Protein AF-U1PZT6-F1 (afdb_monomer)

Foldseek 3Di:
DDQWDWDADPVVRDIAIWGKDQDDDDDDPCPDPVSVLLVVLVVDPDDSPVSNDDDDDDDPDDWGWMWIQGPVPRDIDTDGTDD

Radius of gyration: 19.62 Å; Cα contacts (8 Å, |Δi|>4): 96; chains: 1; bounding box: 43×19×50 Å

pLDDT: mean 95.58, std 1.94, range [83.81, 97.88]

Mean predicted aligned error: 4.05 Å

Structure (mmCIF, N/CA/C/O backbone):
data_AF-U1PZT6-F1
#
_entry.id   AF-U1PZT6-F1
#
loop_
_atom_site.group_PDB
_atom_site.id
_atom_site.type_symbol
_atom_site.label_atom_id
_atom_site.label_alt_id
_atom_site.label_comp_id
_atom_site.label_asym_id
_atom_site.label_entity_id
_atom_site.label_seq_id
_atom_site.pdbx_PDB_ins_code
_atom_site.Cartn_x
_atom_site.Cartn_y
_atom_site.Cartn_z
_atom_site.occupancy
_atom_site.B_iso_or_equiv
_atom_site.auth_seq_id
_atom_site.auth_comp_id
_atom_site.auth_asym_id
_atom_site.auth_atom_id
_atom_site.pdbx_PDB_model_num
ATOM 1 N N . MET A 1 1 ? -17.943 -0.009 2.954 1.00 83.81 1 MET A N 1
ATOM 2 C CA . MET A 1 1 ? -17.008 -0.041 4.101 1.00 83.81 1 MET A CA 1
ATOM 3 C C . MET A 1 1 ? -17.244 1.221 4.912 1.00 83.81 1 MET A C 1
ATOM 5 O O . MET A 1 1 ? -17.174 2.287 4.305 1.00 83.81 1 MET A O 1
ATOM 9 N N . PRO A 1 2 ? -17.586 1.128 6.208 1.00 94.19 2 PRO A N 1
ATOM 10 C CA . PRO A 1 2 ? -17.782 2.309 7.043 1.00 94.19 2 PRO A CA 1
ATOM 11 C C . PRO A 1 2 ? -16.480 3.110 7.133 1.00 94.19 2 PRO A C 1
ATOM 13 O O . PRO A 1 2 ? -15.393 2.530 7.158 1.00 94.19 2 PRO A O 1
ATOM 16 N N . ARG A 1 3 ? -16.588 4.443 7.169 1.00 94.94 3 ARG A N 1
ATOM 17 C CA . ARG A 1 3 ? -15.413 5.314 7.301 1.00 94.94 3 ARG A CA 1
ATOM 18 C C . ARG A 1 3 ? -14.768 5.178 8.678 1.00 94.94 3 ARG A C 1
ATOM 20 O O . ARG A 1 3 ? -13.550 5.274 8.765 1.00 94.94 3 ARG A O 1
ATOM 27 N N . ARG A 1 4 ? -1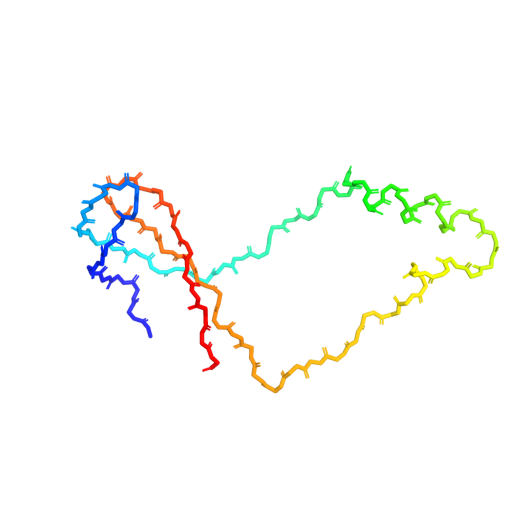5.565 4.943 9.725 1.00 96.56 4 ARG A N 1
ATOM 28 C CA . ARG A 1 4 ? -15.103 4.749 11.103 1.00 96.56 4 ARG A CA 1
ATOM 29 C C . ARG A 1 4 ? -15.793 3.558 11.750 1.00 96.56 4 ARG A C 1
ATOM 31 O O . ARG A 1 4 ? -16.980 3.351 11.508 1.00 96.56 4 ARG A O 1
ATOM 38 N N . PHE A 1 5 ? -15.053 2.767 12.520 1.00 97.44 5 PHE A N 1
ATOM 39 C CA . PHE A 1 5 ? -15.604 1.679 13.332 1.00 97.44 5 PHE A CA 1
ATOM 40 C C . PHE A 1 5 ? -14.630 1.258 14.441 1.00 97.44 5 PHE A C 1
ATOM 42 O O . PHE A 1 5 ? -13.423 1.470 14.327 1.00 97.44 5 PHE A O 1
ATOM 49 N N . ASN A 1 6 ? -15.139 0.627 15.501 1.00 96.81 6 ASN A N 1
ATOM 50 C CA . ASN A 1 6 ? -14.309 0.122 16.594 1.00 96.81 6 ASN A CA 1
ATOM 51 C C . ASN A 1 6 ? -13.634 -1.199 16.217 1.00 96.81 6 ASN A C 1
ATOM 53 O O . ASN A 1 6 ? -14.285 -2.148 15.781 1.00 96.81 6 ASN A O 1
ATOM 57 N N . THR A 1 7 ? -12.319 -1.278 16.398 1.00 96.88 7 THR A N 1
ATOM 58 C CA . THR A 1 7 ? -11.556 -2.512 16.191 1.00 96.88 7 THR A CA 1
ATOM 59 C C . THR A 1 7 ? -10.264 -2.501 17.001 1.00 96.88 7 THR A C 1
ATOM 61 O O . THR A 1 7 ? -9.883 -1.481 17.574 1.00 96.88 7 THR A O 1
ATOM 64 N N . TYR A 1 8 ? -9.599 -3.650 17.075 1.00 97.69 8 TYR A N 1
ATOM 65 C CA . TYR A 1 8 ? -8.340 -3.802 17.787 1.00 97.69 8 TYR A CA 1
ATOM 66 C C . TYR A 1 8 ? -7.217 -2.967 17.148 1.00 97.69 8 TYR A C 1
ATOM 68 O O . TYR A 1 8 ? -6.979 -3.051 15.936 1.00 97.69 8 TYR A O 1
ATOM 76 N N . CYS A 1 9 ? -6.526 -2.174 17.973 1.00 96.69 9 CYS A N 1
ATOM 77 C CA . CYS A 1 9 ? -5.322 -1.436 17.604 1.00 96.69 9 CYS A CA 1
ATOM 78 C C . CYS A 1 9 ? -4.077 -2.186 18.110 1.00 96.69 9 CYS A C 1
ATOM 80 O O . CYS A 1 9 ? -3.865 -2.221 19.322 1.00 96.69 9 CYS A O 1
ATOM 82 N N . PRO A 1 10 ? -3.181 -2.674 17.230 1.00 97.12 10 PRO A N 1
ATOM 83 C CA . PRO A 1 10 ? -1.961 -3.373 17.650 1.00 97.12 10 PRO A CA 1
ATOM 84 C C . PRO A 1 10 ? -0.933 -2.458 18.331 1.00 97.12 10 PRO A C 1
ATOM 86 O O . PRO A 1 10 ? 0.009 -2.938 18.943 1.00 97.12 10 PRO A O 1
ATOM 89 N N . ASN A 1 11 ? -1.093 -1.136 18.216 1.00 96.19 11 ASN A N 1
ATOM 90 C CA . ASN A 1 11 ? -0.176 -0.167 18.818 1.00 96.19 11 ASN A CA 1
ATOM 91 C C . ASN A 1 11 ? -0.614 0.281 20.220 1.00 96.19 11 ASN A C 1
ATOM 93 O O . ASN A 1 11 ? 0.219 0.775 20.972 1.00 96.19 11 ASN A O 1
ATOM 97 N N . CYS A 1 12 ? -1.912 0.180 20.528 1.00 94.31 12 CYS A N 1
ATOM 98 C CA . CYS A 1 12 ? -2.493 0.533 21.831 1.00 94.31 12 CYS A CA 1
ATOM 99 C C . CYS A 1 12 ? -2.871 -0.700 22.654 1.00 94.31 12 CYS A C 1
ATOM 101 O O . CYS A 1 12 ? -3.347 -0.534 23.773 1.00 94.31 12 CYS A O 1
ATOM 103 N N . ASP A 1 13 ? -2.768 -1.892 22.060 1.00 95.75 13 ASP A N 1
ATOM 104 C CA . ASP A 1 13 ? -3.157 -3.174 22.654 1.00 95.75 13 ASP A CA 1
ATOM 105 C C . ASP A 1 13 ? -4.605 -3.183 23.194 1.00 95.75 13 ASP A C 1
ATOM 107 O O . ASP A 1 13 ? -4.937 -3.742 24.234 1.00 95.75 13 ASP A O 1
ATOM 111 N N . SER A 1 14 ? -5.498 -2.462 22.507 1.00 95.75 14 SER A N 1
ATOM 112 C CA . SER A 1 14 ? -6.880 -2.234 22.943 1.00 95.75 14 SER A CA 1
ATOM 113 C C . SER A 1 14 ? -7.800 -1.887 21.772 1.00 95.75 14 SER A C 1
ATOM 115 O O . SER A 1 14 ? -7.357 -1.479 20.689 1.00 95.75 14 SER A O 1
ATOM 117 N N . HIS A 1 15 ? -9.108 -2.056 21.980 1.00 97.38 15 HIS A N 1
ATOM 118 C CA . HIS A 1 15 ? -10.130 -1.711 20.994 1.00 97.38 15 HIS A CA 1
ATOM 119 C C . HIS A 1 15 ? -10.410 -0.210 21.004 1.00 97.38 15 HIS A C 1
ATOM 121 O O . HIS A 1 15 ? -10.774 0.351 22.029 1.00 97.38 15 HIS A O 1
ATOM 127 N N . ASN A 1 16 ? -1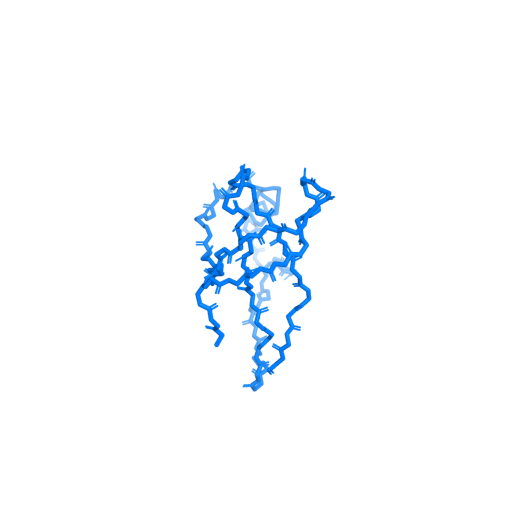0.255 0.423 19.844 1.00 96.50 16 ASN A N 1
ATOM 128 C CA . ASN A 1 16 ? -10.446 1.858 19.657 1.00 96.50 16 ASN A CA 1
ATOM 129 C C . ASN A 1 16 ? -11.203 2.125 18.352 1.00 96.50 16 ASN A C 1
ATOM 131 O O . ASN A 1 16 ? -11.238 1.268 17.459 1.00 96.50 16 ASN A O 1
ATOM 135 N N . GLU A 1 17 ? -11.757 3.327 18.203 1.00 97.50 17 GLU A N 1
ATOM 136 C CA . GLU A 1 17 ? -12.294 3.772 16.917 1.00 97.50 17 GLU A CA 1
ATOM 137 C C . GLU A 1 17 ? -11.152 3.887 15.898 1.00 97.50 17 GLU A C 1
ATOM 139 O O . GLU A 1 17 ? -10.085 4.429 16.194 1.00 97.50 17 GLU A O 1
ATOM 144 N N . HIS A 1 18 ? -11.359 3.342 14.701 1.00 97.88 18 HIS A N 1
ATOM 145 C CA . HIS A 1 18 ? -10.423 3.436 13.591 1.00 97.88 18 HIS A CA 1
ATOM 146 C C . HIS A 1 18 ? -11.077 4.088 12.387 1.00 97.88 18 HIS A C 1
ATOM 148 O O . HIS A 1 18 ? -12.181 3.712 11.998 1.00 97.88 18 HIS A O 1
ATOM 154 N N . GLU A 1 19 ? -10.349 4.996 11.748 1.00 97.56 19 GLU A N 1
ATOM 155 C CA . GLU A 1 19 ? -10.700 5.575 10.460 1.00 97.56 19 GLU A CA 1
ATOM 156 C C . GLU A 1 19 ? -10.073 4.773 9.310 1.00 97.56 19 GLU A C 1
ATOM 158 O O . GLU A 1 19 ? -8.894 4.408 9.347 1.00 97.56 19 GLU A O 1
ATOM 163 N N . VAL A 1 20 ? -10.873 4.481 8.285 1.00 97.38 20 VAL A N 1
ATOM 164 C CA . VAL A 1 20 ? -10.472 3.705 7.108 1.00 97.38 20 VAL A CA 1
ATOM 165 C C . VAL A 1 20 ? -10.192 4.628 5.936 1.00 97.38 20 VAL A C 1
ATOM 167 O O . VAL A 1 20 ? -11.083 5.336 5.465 1.00 97.38 20 VAL A O 1
ATOM 170 N N . GLU A 1 21 ? -8.988 4.531 5.382 1.00 95.94 21 GLU A N 1
ATOM 171 C CA . GLU A 1 21 ? -8.596 5.258 4.175 1.00 95.94 21 GLU A CA 1
ATOM 172 C C . GLU A 1 21 ? -8.077 4.298 3.097 1.00 95.94 21 GLU A C 1
ATOM 174 O O . GLU A 1 21 ? -7.384 3.320 3.388 1.00 95.94 21 GLU A O 1
ATOM 179 N N . LYS A 1 22 ? -8.372 4.585 1.823 1.00 95.88 22 LYS A N 1
ATOM 180 C CA . LYS A 1 22 ? -7.690 3.927 0.701 1.00 95.88 22 LYS A CA 1
ATOM 181 C C . LYS A 1 22 ? -6.261 4.447 0.614 1.00 95.88 22 LYS A C 1
ATOM 183 O O . LYS A 1 22 ? -6.039 5.653 0.562 1.00 95.88 22 LYS A O 1
ATOM 188 N N . VAL A 1 23 ? -5.287 3.545 0.548 1.00 96.25 23 VAL A N 1
ATOM 189 C CA . VAL A 1 23 ? -3.883 3.955 0.455 1.00 96.25 23 VAL A CA 1
ATOM 190 C C . VAL A 1 23 ? -3.623 4.650 -0.879 1.00 96.25 23 VAL A C 1
ATOM 192 O O . VAL A 1 23 ? -3.930 4.118 -1.946 1.00 96.25 23 VAL A O 1
ATOM 195 N N . ARG A 1 24 ? -2.998 5.826 -0.813 1.00 95.12 24 ARG A N 1
ATOM 196 C CA . ARG A 1 24 ? -2.552 6.592 -1.980 1.00 95.12 24 ARG A CA 1
ATOM 197 C C . ARG A 1 24 ? -1.083 6.297 -2.274 1.00 95.12 24 ARG A C 1
ATOM 199 O O . ARG A 1 24 ? -0.267 6.206 -1.357 1.00 95.12 24 ARG A O 1
ATOM 206 N N . SER A 1 25 ? -0.739 6.170 -3.552 1.00 94.81 25 SER A N 1
ATOM 207 C CA . SER A 1 25 ? 0.647 5.967 -3.983 1.00 94.81 25 SER A CA 1
ATOM 208 C C . SER A 1 25 ? 1.483 7.225 -3.733 1.00 94.81 25 SER A C 1
ATOM 210 O O . SER A 1 25 ? 1.153 8.302 -4.225 1.00 94.81 25 SER A O 1
ATOM 212 N N . GLY A 1 26 ? 2.577 7.086 -2.982 1.00 95.38 26 GLY A N 1
ATOM 213 C CA . GLY A 1 26 ? 3.552 8.159 -2.780 1.00 95.38 26 GLY A CA 1
ATOM 214 C C . GLY A 1 26 ? 4.441 8.385 -4.008 1.00 95.38 26 GLY A C 1
ATOM 215 O O . GLY A 1 26 ? 4.662 7.474 -4.808 1.00 95.38 26 GLY A O 1
ATOM 216 N N . ARG A 1 27 ? 4.994 9.597 -4.149 1.00 96.94 27 ARG A N 1
ATOM 217 C CA . ARG A 1 27 ? 5.914 9.939 -5.245 1.00 96.94 27 ARG A CA 1
ATOM 218 C C . ARG A 1 27 ? 7.222 9.151 -5.124 1.00 96.94 27 ARG A C 1
ATOM 220 O O . ARG A 1 27 ? 7.837 9.095 -4.060 1.00 96.94 27 ARG A O 1
ATOM 227 N N . SER A 1 28 ? 7.686 8.576 -6.231 1.00 95.75 28 SER A N 1
ATOM 228 C CA . SER A 1 28 ? 8.975 7.885 -6.277 1.00 95.75 28 SER A CA 1
ATOM 229 C C . SER A 1 28 ? 10.141 8.867 -6.138 1.00 95.75 28 SER A C 1
ATOM 231 O O . SER A 1 28 ? 10.179 9.874 -6.842 1.00 95.75 28 SER A O 1
ATOM 233 N N . THR A 1 29 ? 11.139 8.540 -5.311 1.00 96.06 29 THR A N 1
ATOM 234 C CA . THR A 1 29 ? 12.317 9.407 -5.111 1.00 96.06 29 THR A CA 1
ATOM 235 C C . THR A 1 29 ? 13.395 9.265 -6.187 1.00 96.06 29 THR A C 1
ATOM 237 O O . THR A 1 29 ? 14.313 10.072 -6.232 1.00 96.06 29 THR A O 1
ATOM 240 N N . GLY A 1 30 ? 13.370 8.202 -7.000 1.00 95.12 30 GLY A N 1
ATOM 241 C CA . GLY A 1 30 ? 14.399 7.927 -8.020 1.00 95.12 30 GLY A CA 1
ATOM 242 C C . GLY A 1 30 ? 15.787 7.546 -7.477 1.00 95.12 30 GLY A C 1
ATOM 243 O O . GLY A 1 30 ? 16.634 7.071 -8.224 1.00 95.12 30 GLY A O 1
ATOM 244 N N . MET A 1 31 ? 16.023 7.670 -6.169 1.00 96.81 31 MET A N 1
ATOM 245 C CA . MET 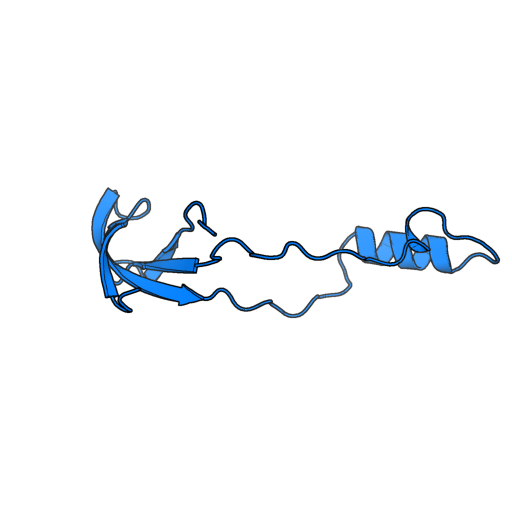A 1 31 ? 17.322 7.400 -5.540 1.00 96.81 31 MET A CA 1
ATOM 246 C C . MET A 1 31 ? 17.474 5.968 -5.022 1.00 96.81 31 MET A C 1
ATOM 248 O O . MET A 1 31 ? 18.511 5.622 -4.461 1.00 96.81 31 MET A O 1
ATOM 252 N N . LYS A 1 32 ? 16.462 5.109 -5.180 1.00 97.75 32 LYS A N 1
ATOM 253 C CA . LYS A 1 32 ? 16.527 3.708 -4.737 1.00 97.75 32 LYS A CA 1
ATOM 254 C C . LYS A 1 32 ? 17.563 2.928 -5.550 1.00 97.75 32 LYS A C 1
ATOM 256 O O . LYS A 1 32 ? 17.824 3.243 -6.710 1.00 97.75 32 LYS A O 1
ATOM 261 N N . TRP A 1 33 ? 18.127 1.876 -4.959 1.00 97.56 33 TRP A N 1
ATOM 262 C CA . TRP A 1 33 ? 19.162 1.060 -5.605 1.00 97.56 33 TRP A CA 1
ATOM 263 C C . TRP A 1 33 ? 18.742 0.553 -6.993 1.00 97.56 33 TRP A C 1
ATOM 265 O O . TRP A 1 33 ? 19.513 0.685 -7.939 1.00 97.56 33 TRP A O 1
ATOM 275 N N . ASN A 1 34 ? 17.494 0.096 -7.152 1.00 96.50 34 ASN A N 1
ATOM 276 C CA . ASN A 1 34 ? 16.979 -0.381 -8.439 1.00 96.50 34 ASN A CA 1
ATOM 277 C C . ASN A 1 34 ? 16.954 0.717 -9.521 1.00 96.50 34 ASN A C 1
ATOM 279 O O . ASN A 1 34 ? 17.281 0.461 -10.676 1.00 96.50 34 ASN A O 1
ATOM 283 N N . ALA A 1 35 ? 16.634 1.962 -9.160 1.00 97.06 35 ALA A N 1
ATOM 284 C CA . ALA A 1 35 ? 16.667 3.077 -10.105 1.00 97.06 35 ALA A CA 1
ATOM 285 C C . ALA A 1 35 ? 18.107 3.371 -10.571 1.00 97.06 35 ALA A C 1
ATOM 287 O O . ALA A 1 35 ? 18.350 3.561 -11.763 1.00 97.06 35 ALA A O 1
ATOM 288 N N . ARG A 1 36 ? 19.089 3.294 -9.659 1.00 96.50 36 ARG A N 1
ATOM 289 C CA . ARG A 1 36 ? 20.519 3.401 -10.005 1.00 96.50 36 ARG A CA 1
ATOM 290 C C . ARG A 1 36 ? 20.985 2.236 -10.880 1.00 96.50 36 ARG A C 1
ATOM 292 O O . ARG A 1 36 ? 21.708 2.455 -11.848 1.00 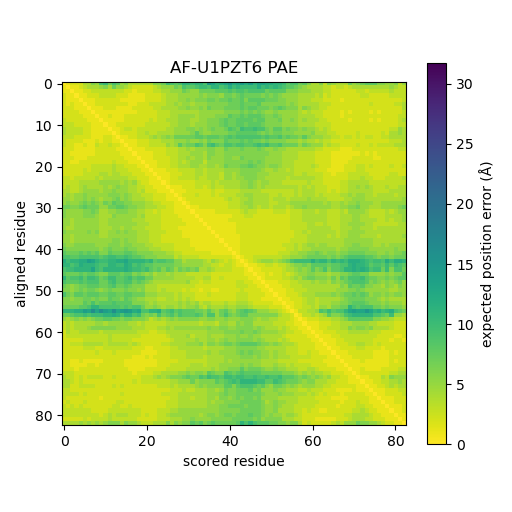96.50 36 ARG A O 1
ATOM 299 N N . GLN A 1 37 ? 20.549 1.016 -10.562 1.00 96.50 37 GLN A N 1
ATOM 300 C CA . GLN A 1 37 ? 20.844 -0.184 -11.346 1.00 96.50 37 GLN A CA 1
ATOM 301 C C . GLN A 1 37 ? 20.259 -0.065 -12.760 1.00 96.50 37 GLN A C 1
ATOM 303 O O . GLN A 1 37 ? 20.965 -0.319 -13.731 1.00 96.50 37 GLN A O 1
ATOM 308 N N . THR A 1 38 ? 19.010 0.392 -12.881 1.00 96.31 38 THR A N 1
ATOM 309 C CA . THR A 1 38 ? 18.337 0.626 -14.167 1.00 96.31 38 THR A CA 1
ATOM 310 C C . THR A 1 38 ? 19.123 1.621 -15.013 1.00 96.31 38 THR A C 1
ATOM 312 O O . THR A 1 38 ? 19.427 1.328 -16.163 1.00 96.31 38 THR A O 1
ATOM 315 N N . ARG A 1 39 ? 19.523 2.762 -14.434 1.00 95.75 39 ARG A N 1
ATOM 316 C CA . ARG A 1 39 ? 20.316 3.781 -15.136 1.00 95.75 39 ARG A CA 1
ATOM 317 C C . ARG A 1 39 ? 21.662 3.241 -15.630 1.00 95.75 39 ARG A C 1
ATOM 319 O O . ARG A 1 39 ? 22.031 3.525 -16.759 1.00 95.75 39 ARG A O 1
ATOM 326 N N . ARG A 1 40 ? 22.362 2.440 -14.815 1.00 95.06 40 ARG A N 1
ATOM 327 C CA . ARG A 1 40 ? 23.642 1.806 -15.187 1.00 95.06 40 ARG A CA 1
ATOM 328 C C . ARG A 1 40 ? 23.500 0.778 -16.314 1.00 95.06 40 ARG A C 1
ATOM 330 O O . ARG A 1 40 ? 24.401 0.645 -17.121 1.00 95.06 40 ARG A O 1
ATOM 337 N N . ASN A 1 41 ? 22.406 0.021 -16.355 1.00 94.94 41 ASN A N 1
ATOM 338 C CA . ASN A 1 41 ? 22.224 -1.003 -17.391 1.00 94.94 41 ASN A CA 1
ATOM 339 C C . ASN A 1 41 ? 21.675 -0.416 -18.693 1.00 94.94 41 ASN A C 1
ATOM 341 O O . ASN A 1 41 ? 22.003 -0.897 -19.767 1.00 94.94 41 ASN A O 1
ATOM 345 N N . LYS A 1 42 ? 20.860 0.640 -18.605 1.00 94.44 42 LYS A N 1
ATOM 346 C CA . LYS A 1 42 ? 20.343 1.351 -19.781 1.00 94.44 42 LYS A CA 1
ATOM 347 C C . LYS A 1 42 ? 21.353 2.312 -20.414 1.00 94.44 42 LYS A C 1
ATOM 349 O O . LYS A 1 42 ? 21.055 2.861 -21.465 1.00 94.44 42 LYS A O 1
ATOM 354 N N . SER A 1 43 ? 22.511 2.546 -19.789 1.00 92.75 43 SER A N 1
ATOM 355 C CA . SER A 1 43 ? 23.565 3.394 -20.363 1.00 92.75 43 SER A CA 1
ATOM 356 C C . SER A 1 43 ? 24.433 2.681 -21.403 1.00 92.75 43 SER A C 1
ATOM 358 O O . SER A 1 43 ? 25.263 3.329 -22.030 1.00 92.75 43 SER A O 1
ATOM 360 N N . THR A 1 44 ? 24.277 1.368 -21.576 1.00 91.12 44 THR A N 1
ATOM 361 C CA . THR A 1 44 ? 24.987 0.584 -22.595 1.00 91.12 44 THR A CA 1
ATOM 362 C C . THR A 1 44 ? 24.104 0.410 -23.832 1.00 91.12 44 THR A C 1
ATOM 364 O O . THR A 1 44 ? 22.879 0.370 -23.723 1.00 91.12 44 THR A O 1
ATOM 367 N N . ILE A 1 45 ? 24.721 0.304 -25.011 1.00 92.81 45 ILE A N 1
ATOM 368 C CA . ILE A 1 45 ? 24.016 0.049 -26.273 1.00 92.81 45 ILE A CA 1
ATOM 369 C C . ILE A 1 45 ? 23.446 -1.377 -26.266 1.00 92.81 45 ILE A C 1
ATOM 371 O O . ILE A 1 45 ? 24.129 -2.324 -25.880 1.00 92.81 45 ILE A O 1
ATOM 375 N N . GLY A 1 46 ? 22.204 -1.528 -26.729 1.00 94.06 46 GLY A N 1
ATOM 376 C CA . GLY A 1 46 ? 21.540 -2.823 -26.879 1.00 94.06 46 GLY A CA 1
ATOM 377 C C . GLY A 1 46 ? 20.538 -3.146 -25.768 1.00 94.06 46 GLY A C 1
ATOM 378 O O . GLY A 1 46 ? 19.963 -2.266 -25.127 1.00 94.06 46 GLY A O 1
ATOM 379 N N . ASN A 1 47 ? 20.258 -4.437 -25.584 1.00 93.31 47 ASN A N 1
ATOM 380 C CA . ASN A 1 47 ? 19.252 -4.917 -24.640 1.00 93.31 47 ASN A CA 1
ATOM 381 C C . ASN A 1 47 ? 19.755 -4.834 -23.185 1.00 93.31 47 ASN A C 1
ATOM 383 O O . ASN A 1 47 ? 20.819 -5.351 -22.861 1.00 93.31 47 ASN A O 1
ATOM 387 N N . ALA A 1 48 ? 18.954 -4.253 -22.284 1.00 93.94 48 ALA A N 1
ATOM 388 C CA . ALA A 1 48 ? 19.289 -4.097 -20.863 1.00 93.94 48 ALA A CA 1
ATOM 389 C C . ALA A 1 48 ? 18.712 -5.230 -19.980 1.00 93.94 48 ALA A C 1
ATOM 391 O O . ALA A 1 48 ? 18.440 -5.046 -18.788 1.00 93.94 48 ALA A O 1
ATOM 392 N N . GLY A 1 49 ? 18.451 -6.401 -20.563 1.00 93.62 49 GLY A N 1
ATOM 393 C CA . GLY A 1 49 ? 17.905 -7.581 -19.899 1.00 93.62 49 GLY A CA 1
ATOM 394 C C . GLY A 1 49 ? 16.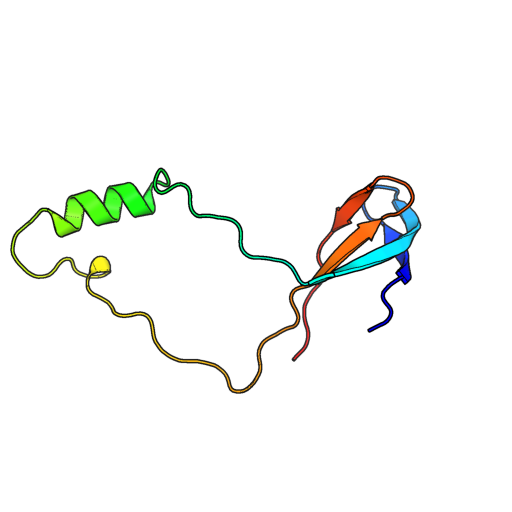577 -7.299 -19.199 1.00 93.62 49 GLY A C 1
ATOM 395 O O . GLY A 1 49 ? 15.603 -6.839 -19.799 1.00 93.62 49 GLY A O 1
ATOM 396 N N . LYS A 1 50 ? 16.534 -7.535 -17.880 1.00 92.81 50 LYS A N 1
ATOM 397 C CA . LYS A 1 50 ? 15.333 -7.309 -17.055 1.00 92.81 50 LYS A CA 1
ATOM 398 C C . LYS A 1 50 ? 14.788 -5.875 -17.133 1.00 92.81 50 LYS A C 1
ATOM 400 O O . LYS A 1 50 ? 13.605 -5.679 -16.884 1.00 92.81 50 LYS A O 1
ATOM 405 N N . PHE A 1 51 ? 15.620 -4.891 -17.482 1.00 94.19 51 PHE A N 1
ATOM 406 C CA . PHE A 1 51 ? 15.236 -3.478 -17.574 1.00 94.19 51 PHE A CA 1
ATOM 407 C C . PHE A 1 51 ? 14.591 -3.087 -18.909 1.00 94.19 51 PHE A C 1
ATOM 409 O O . PHE A 1 51 ? 14.089 -1.966 -19.029 1.00 94.19 51 PHE A O 1
ATOM 416 N N . SER A 1 52 ? 14.599 -3.996 -19.886 1.00 94.50 52 SER A N 1
ATOM 417 C CA . SER A 1 52 ? 13.891 -3.865 -21.163 1.00 94.50 52 SER A CA 1
ATOM 418 C C . SER A 1 52 ? 12.514 -4.543 -21.147 1.00 94.50 52 SER A C 1
ATOM 420 O O . SER A 1 52 ? 11.780 -4.447 -22.123 1.00 94.50 52 SER A O 1
ATOM 422 N N . LYS A 1 53 ? 12.139 -5.217 -20.049 1.00 94.75 53 LYS A N 1
ATOM 423 C CA . LYS A 1 53 ? 10.813 -5.832 -19.899 1.00 94.75 53 LYS A CA 1
ATOM 424 C C . LYS A 1 53 ? 9.742 -4.753 -19.712 1.00 94.75 53 LYS A C 1
ATOM 426 O O . LYS A 1 53 ? 9.885 -3.885 -18.850 1.00 94.75 53 LYS A O 1
ATOM 431 N N . VAL A 1 54 ? 8.661 -4.843 -20.484 1.00 93.56 54 VAL A N 1
ATOM 432 C CA . VAL A 1 54 ? 7.485 -3.970 -20.356 1.00 93.56 54 VAL A CA 1
ATOM 433 C C . VAL A 1 54 ? 6.552 -4.562 -19.289 1.00 93.56 54 VAL A C 1
ATOM 435 O O . VAL A 1 54 ? 6.210 -5.742 -19.395 1.00 93.56 54 VAL A O 1
ATOM 438 N N . PRO A 1 55 ? 6.164 -3.812 -18.237 1.00 92.44 55 PRO A N 1
ATOM 439 C CA . PRO A 1 55 ? 5.163 -4.278 -17.280 1.00 92.44 55 PRO A CA 1
ATOM 440 C C . PRO A 1 55 ? 3.831 -4.541 -17.988 1.00 92.44 55 PRO A C 1
ATOM 442 O O . PRO A 1 55 ? 3.401 -3.724 -18.798 1.00 92.44 55 PRO A O 1
ATOM 445 N N . GLY A 1 56 ? 3.167 -5.652 -17.674 1.00 93.88 56 GLY A N 1
ATOM 446 C CA . GLY A 1 56 ? 1.899 -5.998 -18.307 1.00 93.88 56 GLY A CA 1
ATOM 447 C C . GLY A 1 56 ? 1.048 -6.946 -17.471 1.00 93.88 56 GLY A C 1
ATOM 448 O O . GLY A 1 56 ? 1.548 -7.616 -16.565 1.00 93.88 56 GLY A O 1
ATOM 449 N N . GLY A 1 57 ? -0.236 -6.993 -17.823 1.00 94.31 57 GLY A N 1
ATOM 450 C CA . GLY A 1 57 ? -1.240 -7.865 -17.225 1.00 94.31 57 GLY A CA 1
ATOM 451 C C . GLY A 1 57 ? -1.959 -7.242 -16.029 1.00 94.31 57 GLY A C 1
ATOM 452 O O . GLY A 1 57 ? -1.342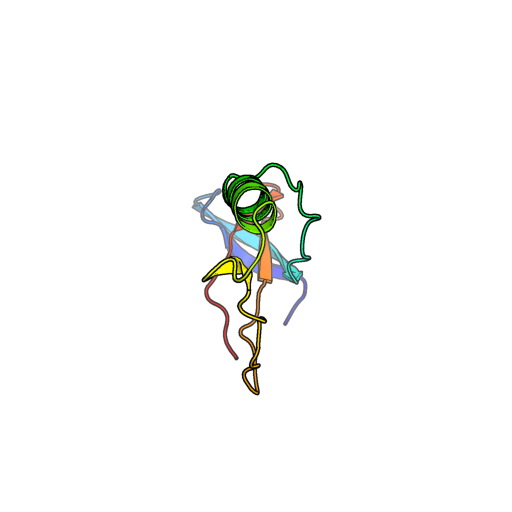 -6.733 -15.096 1.00 94.31 57 GLY A O 1
ATOM 453 N N . ASP A 1 58 ? -3.285 -7.368 -16.025 1.00 95.00 58 ASP A N 1
ATOM 454 C CA . ASP A 1 58 ? -4.132 -7.002 -14.899 1.00 95.00 58 ASP A CA 1
ATOM 455 C C . ASP A 1 58 ? -5.076 -8.147 -14.539 1.00 95.00 58 ASP A C 1
ATOM 457 O O . ASP A 1 58 ? -5.599 -8.857 -15.393 1.00 95.00 58 ASP A O 1
ATOM 461 N N . LYS A 1 59 ? -5.287 -8.337 -13.234 1.00 96.00 59 LYS A N 1
ATOM 462 C CA . LYS A 1 59 ? -6.325 -9.246 -12.739 1.00 96.00 59 LYS A CA 1
ATOM 463 C C . LYS A 1 59 ? -7.693 -8.574 -12.898 1.00 96.00 59 LYS A C 1
ATOM 465 O O . LYS A 1 59 ? -7.752 -7.364 -12.675 1.00 96.00 59 LYS A O 1
ATOM 470 N N . PRO A 1 60 ? -8.772 -9.340 -13.157 1.00 96.75 60 PRO A N 1
ATOM 471 C CA . PRO A 1 60 ? -10.126 -8.790 -13.283 1.00 96.75 60 PRO A CA 1
ATOM 472 C C . PRO A 1 60 ? -10.580 -8.050 -12.017 1.00 96.75 60 PRO A C 1
ATOM 474 O O . PRO A 1 60 ? -11.271 -7.043 -12.101 1.00 96.75 60 PRO A O 1
ATOM 477 N N . THR A 1 61 ? -10.138 -8.503 -10.840 1.00 96.31 61 THR A N 1
ATOM 478 C CA . THR A 1 61 ? -10.358 -7.826 -9.555 1.00 96.31 61 THR A CA 1
ATOM 479 C C . THR A 1 61 ? -9.055 -7.704 -8.762 1.00 96.31 61 THR A C 1
ATOM 481 O O . THR A 1 61 ? -8.162 -8.564 -8.822 1.00 96.31 61 THR A O 1
ATOM 484 N N . LYS A 1 62 ? -8.924 -6.603 -8.013 1.00 95.12 62 LYS A N 1
ATOM 485 C CA . LYS A 1 62 ? -7.756 -6.267 -7.184 1.00 95.12 62 LYS A CA 1
ATOM 486 C C . LYS A 1 62 ? -8.152 -6.334 -5.713 1.00 95.12 62 LYS A C 1
ATOM 488 O O . LYS A 1 62 ? -9.272 -5.986 -5.368 1.00 95.12 62 LYS A O 1
ATOM 493 N N . LYS A 1 63 ? -7.226 -6.761 -4.850 1.00 96.31 63 LYS A N 1
ATOM 494 C CA . LYS A 1 63 ? -7.465 -6.759 -3.403 1.00 96.31 63 LYS A CA 1
ATOM 495 C C . LYS A 1 63 ? -7.619 -5.323 -2.887 1.00 96.31 63 LYS A C 1
ATOM 497 O O . LYS A 1 63 ? -6.930 -4.419 -3.364 1.00 96.31 63 LYS A O 1
ATOM 502 N N . THR A 1 64 ? -8.469 -5.129 -1.885 1.00 95.81 64 T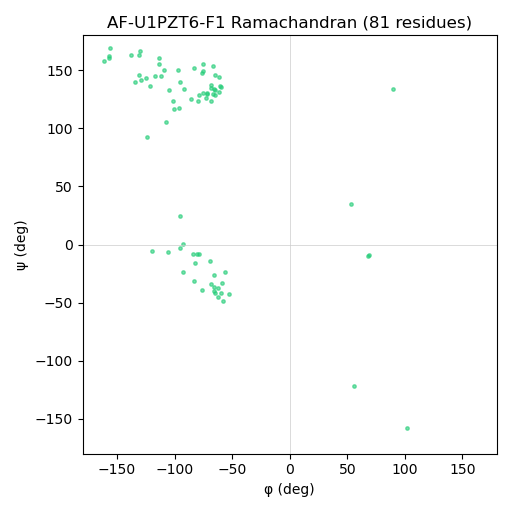HR A N 1
ATOM 503 C CA . THR A 1 64 ? -8.570 -3.870 -1.147 1.00 95.81 64 THR A CA 1
ATOM 504 C C . THR A 1 64 ? -7.229 -3.527 -0.492 1.00 95.81 64 THR A C 1
ATOM 506 O O . THR A 1 64 ? -6.558 -4.379 0.083 1.00 95.81 64 THR A O 1
ATOM 509 N N . HIS A 1 65 ? -6.809 -2.265 -0.596 1.00 96.19 65 HIS A N 1
ATOM 510 C CA . HIS A 1 65 ? -5.580 -1.772 0.025 1.00 96.19 65 HIS A CA 1
ATOM 511 C C . HIS A 1 65 ? -5.930 -0.581 0.917 1.00 96.19 65 HIS A C 1
ATOM 513 O O . HIS A 1 65 ? -6.063 0.558 0.454 1.00 96.19 65 HIS A O 1
ATOM 519 N N . LEU A 1 66 ? -6.182 -0.890 2.189 1.00 96.88 66 LEU A N 1
ATOM 520 C CA . LEU A 1 66 ? -6.741 0.029 3.174 1.00 96.88 66 LEU A CA 1
ATOM 521 C C . LEU A 1 66 ? -5.758 0.270 4.318 1.00 96.88 66 LEU A C 1
ATOM 523 O O . LEU A 1 66 ? -5.037 -0.632 4.747 1.00 96.88 66 LEU A O 1
ATOM 527 N N . LYS A 1 67 ? -5.775 1.499 4.824 1.00 96.75 67 LYS A N 1
ATOM 528 C CA . LYS A 1 67 ? -5.096 1.916 6.043 1.00 96.75 67 LYS A CA 1
ATOM 529 C C . LYS A 1 67 ? -6.137 2.078 7.152 1.00 96.75 67 LYS A C 1
ATOM 531 O O . LYS A 1 67 ? -7.158 2.722 6.928 1.00 96.75 67 LYS A O 1
ATOM 536 N N . TYR A 1 68 ? -5.853 1.520 8.327 1.00 97.56 68 TYR A N 1
ATOM 537 C CA . TYR A 1 68 ? -6.678 1.653 9.529 1.00 97.56 68 TYR A CA 1
ATOM 538 C C . TYR A 1 68 ? -5.957 2.565 10.513 1.00 97.56 68 TYR A C 1
ATOM 540 O O . TYR A 1 68 ? -4.956 2.162 11.107 1.00 97.56 68 TYR A O 1
ATOM 548 N N . ILE A 1 69 ? -6.431 3.798 10.645 1.00 97.44 69 ILE A N 1
ATOM 549 C CA . ILE A 1 69 ? -5.829 4.836 11.484 1.00 97.44 69 ILE A CA 1
ATOM 550 C C . ILE A 1 69 ? -6.557 4.837 12.824 1.00 97.44 69 ILE A C 1
ATOM 552 O O . ILE A 1 69 ? -7.756 5.080 12.860 1.00 97.44 69 ILE A O 1
ATOM 556 N N . CYS A 1 70 ? -5.856 4.542 13.916 1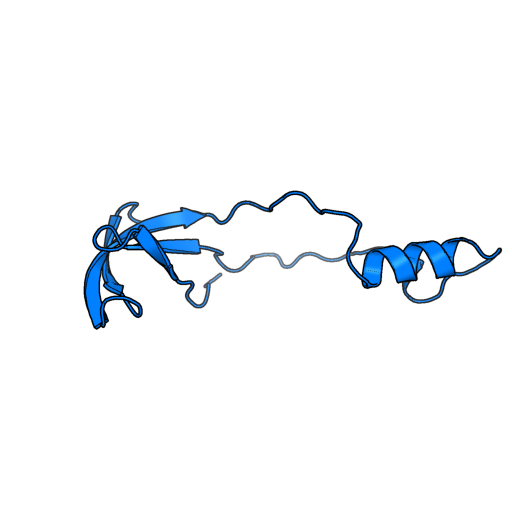.00 97.62 70 CYS A N 1
ATOM 557 C CA . CYS A 1 70 ? -6.447 4.545 15.253 1.00 97.62 70 CYS A CA 1
ATOM 558 C C . CYS A 1 70 ? -6.697 5.985 15.724 1.00 97.62 70 CYS A C 1
ATOM 560 O O . CYS A 1 70 ? -5.755 6.774 15.778 1.00 97.62 70 CYS A O 1
ATOM 562 N N . SER A 1 71 ? -7.927 6.308 16.128 1.00 95.94 71 SER A N 1
ATOM 563 C CA . SER A 1 71 ? -8.282 7.623 16.682 1.00 95.94 71 SER A CA 1
ATOM 564 C C . SER A 1 71 ? -7.596 7.901 18.029 1.00 95.94 71 SER A C 1
ATOM 566 O O . SER A 1 71 ? -7.347 9.056 18.352 1.00 95.94 71 SER A O 1
ATOM 568 N N . GLY A 1 72 ? -7.242 6.862 18.800 1.00 94.06 72 GLY A N 1
ATOM 569 C CA . GLY A 1 72 ? -6.599 7.011 20.113 1.00 94.06 72 GLY A CA 1
ATOM 570 C C . GLY A 1 72 ? -5.110 7.379 20.058 1.00 94.06 72 GLY A C 1
ATOM 571 O O . GLY A 1 72 ? -4.648 8.184 20.856 1.00 94.06 72 GLY A O 1
ATOM 572 N N . CYS A 1 73 ? -4.342 6.815 19.115 1.00 95.31 73 CYS A N 1
ATOM 573 C CA . CYS A 1 73 ? -2.888 7.054 19.016 1.00 95.31 73 CYS A CA 1
ATOM 574 C C . CYS A 1 73 ? -2.425 7.687 17.698 1.00 95.31 73 CYS A C 1
ATOM 576 O O . CYS A 1 73 ? -1.231 7.927 17.523 1.00 95.31 73 CYS A O 1
ATOM 578 N N . GLY A 1 74 ? -3.323 7.868 16.728 1.00 95.44 74 GLY A N 1
ATOM 579 C CA . GLY A 1 74 ? -3.027 8.383 15.386 1.00 95.44 74 GLY A CA 1
ATOM 580 C C . GLY A 1 74 ? -2.188 7.451 14.502 1.00 95.44 74 GLY A C 1
ATOM 581 O O . GLY A 1 74 ? -2.038 7.694 13.304 1.00 95.44 74 GLY A O 1
ATOM 582 N N . LYS A 1 75 ? -1.634 6.364 15.053 1.00 97.12 75 LYS A N 1
ATOM 583 C CA . LYS A 1 75 ? -0.846 5.396 14.289 1.00 97.12 75 LYS A CA 1
ATOM 584 C C . LYS A 1 75 ? -1.760 4.522 13.439 1.00 97.12 75 LYS A C 1
ATOM 586 O O . LYS A 1 75 ? -2.883 4.189 13.819 1.00 97.12 75 LYS A O 1
ATOM 591 N N . ALA A 1 76 ? -1.229 4.099 12.299 1.00 96.75 76 ALA A N 1
ATOM 592 C CA . ALA A 1 76 ? -1.947 3.263 11.360 1.00 96.75 76 ALA A CA 1
ATOM 593 C C . ALA A 1 76 ? -1.413 1.831 11.319 1.00 96.75 76 ALA A C 1
ATOM 595 O O . ALA A 1 76 ? -0.217 1.607 11.494 1.00 96.75 76 ALA A O 1
ATOM 596 N N . HIS A 1 77 ? -2.292 0.881 11.010 1.00 96.12 77 HIS A N 1
ATOM 597 C CA . HIS A 1 77 ? -1.925 -0.493 10.679 1.00 96.12 77 HIS A CA 1
ATOM 598 C C . HIS A 1 77 ? -2.616 -0.947 9.383 1.00 96.12 77 HIS A C 1
ATOM 600 O O . HIS A 1 77 ? -3.554 -0.306 8.901 1.00 96.12 77 HIS A O 1
ATOM 606 N N . MET A 1 78 ? -2.115 -2.031 8.790 1.00 96.56 78 MET A N 1
ATOM 607 C CA . MET A 1 78 ? -2.660 -2.642 7.572 1.00 96.56 78 MET A CA 1
ATOM 608 C C . MET A 1 78 ? -3.221 -4.027 7.894 1.00 96.56 78 MET A C 1
ATOM 610 O O . MET A 1 78 ? -2.803 -4.658 8.863 1.00 96.56 78 MET A O 1
ATOM 614 N N . ARG A 1 79 ? -4.164 -4.496 7.076 1.00 95.62 79 ARG A N 1
ATOM 615 C CA . ARG A 1 79 ? -4.740 -5.846 7.156 1.00 95.62 79 ARG A CA 1
AT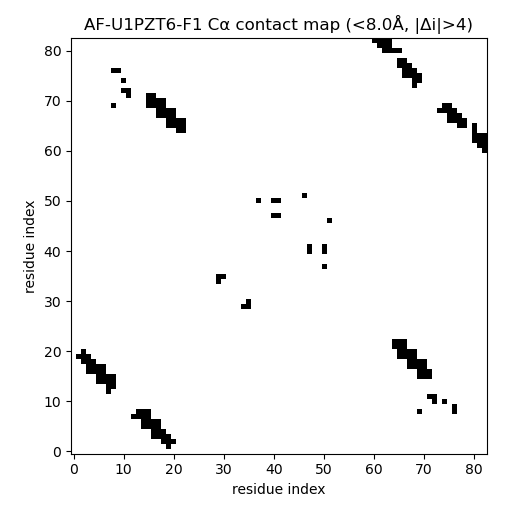OM 616 C C . ARG A 1 79 ? -4.721 -6.499 5.784 1.00 95.62 79 ARG A C 1
ATOM 618 O O . ARG A 1 79 ? -4.505 -5.824 4.775 1.00 95.62 79 ARG A O 1
ATOM 625 N N . GLU A 1 80 ? -4.952 -7.806 5.752 1.00 96.81 80 GLU A N 1
ATOM 626 C CA . GLU A 1 80 ? -5.121 -8.506 4.488 1.00 96.81 80 GLU A CA 1
ATOM 627 C C . GLU A 1 80 ? -6.340 -7.962 3.724 1.00 96.81 80 GLU A C 1
ATOM 629 O O . GLU A 1 80 ? -7.432 -7.812 4.271 1.00 96.81 80 GLU A O 1
ATOM 634 N N . GLY A 1 81 ? -6.130 -7.660 2.443 1.00 95.69 81 GLY A N 1
ATOM 635 C CA . GLY A 1 81 ? -7.187 -7.237 1.534 1.00 95.69 81 GLY A CA 1
ATOM 636 C C . GLY A 1 81 ? -7.964 -8.405 0.931 1.00 95.69 81 GLY A C 1
ATOM 637 O O . GLY A 1 81 ? -7.416 -9.483 0.680 1.00 95.69 81 GLY A O 1
ATOM 638 N N . TRP A 1 82 ? -9.221 -8.144 0.593 1.00 96.94 82 TRP A N 1
ATOM 639 C CA . TRP A 1 82 ? -10.125 -9.059 -0.111 1.00 96.94 82 TRP A CA 1
ATOM 640 C C . TRP A 1 82 ? -10.454 -8.517 -1.510 1.00 96.94 82 TRP A C 1
ATOM 642 O O . TRP A 1 82 ? -10.197 -7.345 -1.781 1.00 96.94 82 TRP A O 1
ATOM 652 N N . ARG A 1 83 ? -10.927 -9.379 -2.419 1.00 93.88 83 ARG A N 1
ATOM 653 C CA . ARG A 1 83 ? -11.306 -9.003 -3.796 1.00 93.88 83 ARG A CA 1
ATOM 654 C C . ARG A 1 83 ? -12.725 -8.469 -3.869 1.00 93.88 83 ARG A C 1
ATOM 656 O O . ARG A 1 83 ? -13.542 -8.918 -3.039 1.00 93.88 83 ARG A O 1
#

Sequence (83 aa):
MPRRFNTYCPNCDSHNEHEVEKVRSGRSTGMKWNARQTRRNKSTIGNAGKFSKVPGGDKPTKKTHLKYICSGCGKAHMREGWR

Nearest PDB structures (foldseek):
  6th6-assembly1_Bl  TM=8.079E-01  e=3.140E-05  Thermococcus kodakarensis KOD1
  8p5d-assembly1_LOO  TM=7.978E-01  e=1.318E-04  Spraguea lophii 42_110
  4v5z-assembly1_B4  TM=6.961E-01  e=2.309E-04  Canis lupus familiaris
  6rm3-assembly1_LOO  TM=8.005E-01  e=3.154E-04  Vairimorpha necatrix
  4v8p-assembly4_HC  TM=7.645E-01  e=2.784E-04  Tetrahymena thermophila

Secondary structure (DSSP, 8-state):
--SEEEEEETTTTEEEEEEEEEPPPPPP-S-SHHHHHHHHHHTSSS--GGGGPPP----SS----EEEEETTT--EEE-----

Solvent-accessible surface area (backbone atoms only — not comparable to full-atom values): 5428 Å² total; per-residue (Å²): 131,73,55,61,50,77,42,80,33,91,89,72,77,42,75,38,49,25,38,55,40,74,69,74,88,75,84,82,82,70,77,50,68,67,48,53,51,45,54,63,43,63,72,48,92,76,86,36,64,83,73,66,62,77,89,79,88,81,69,99,66,64,58,49,59,54,38,39,30,28,71,85,76,67,54,68,51,75,70,91,52,56,111